Protein AF-A0A7S3WQY0-F1 (afdb_monomer)

InterPro domains:
  IPR001697 Pyruvate kinase [PR01050] (18-44)
  IPR001697 Pyruvate kinase [PR01050] (45-69)
  IPR001697 Pyruvate kinase [PR01050] (70-94)
  IPR001697 Pyruvate kinase [PR01050] (95-113)
  IPR001697 Pyruvate kinase [PR01050] (114-130)
  IPR001697 Pyruvate kinase [PTHR11817] (1-133)
  IPR015793 Pyruvate kinase, barrel [PF00224] (1-126)
  IPR015813 Pyruvate/Phosphoenolpyruvate kinase-like domain superfamily [SSF51621] (1-133)
  IPR018209 Pyruvate kinase, active site [PS00110] (16-28)
  IPR040442 Pyruvate kinase-like domain superfamily [G3DSA:3.20.20.60] (1-133)

Solvent-accessible surface area (backbone atoms only — not comparable to full-atom values): 7262 Å² total; per-residue (Å²): 109,65,67,61,53,53,59,72,39,34,86,88,35,66,84,63,77,48,63,46,72,41,36,42,67,66,46,62,76,45,35,70,63,50,57,69,71,33,61,21,40,28,44,32,48,63,56,23,39,74,64,44,62,63,92,47,45,68,56,52,47,49,54,51,33,47,52,28,55,76,68,73,30,55,31,31,47,30,51,78,40,48,57,62,13,29,81,31,86,60,64,53,74,67,31,53,50,49,49,35,48,44,50,72,58,54,41,74,36,79,42,77,53,58,24,60,76,75,25,81,27,30,70,49,46,56,54,50,51,69,68,54,105

Secondary structure (DSSP, 8-state):
-HHHHHHHHHHHHTTS--EEEE-SHHHHHTHHHHHHHSSEEEEEHHHHHHHS-HHHHHHHHHHHHHHHHHTT--EEEESSSSGGGGT-SS--HHHHHHHHHHHHTT-SEE--SHHHHT-S-HHHHHHHHHHH-

Foldseek 3Di:
DLVVVCVVCPPVNVVPFFEAEQQADVCLVCVVVVLVRGQAYELALVNNCVHDPNVCSVVSLLVSLVVCVVVVHAYEYDDPLQVCLLEDLDGDPVSLVVLLVSVVSPHPYYDDDSNQVRGPHNVSVVVSSVVSD

Sequence (133 aa):
DIDNIRDVLGPRGAHIKIIAKIENHEGLNNYDEILQAADGIMVARGDLGMEIPPEKVFIAQKWMIEKANIAAKPVVTATQMLESMIKAPRPTRAEASDVANAVIDGTDCVMLSGESANGDYPINAVTIMGKVC

pLDDT: mean 97.78, std 1.36, range [88.81, 98.88]

Structure (mmCIF, N/CA/C/O backbone):
data_AF-A0A7S3WQY0-F1
#
_entry.id   AF-A0A7S3WQY0-F1
#
loop_
_atom_site.group_PDB
_atom_site.id
_atom_site.type_symbol
_atom_site.label_atom_id
_atom_site.label_alt_id
_atom_site.label_comp_id
_atom_site.label_asym_id
_atom_site.label_entity_id
_atom_site.label_seq_id
_atom_site.pdbx_PDB_ins_code
_atom_site.Cartn_x
_atom_site.Cartn_y
_atom_site.Cartn_z
_atom_site.occupancy
_atom_site.B_iso_or_equiv
_atom_site.auth_seq_id
_atom_site.auth_comp_id
_atom_site.auth_asym_id
_atom_site.auth_atom_id
_atom_site.pdbx_PDB_model_num
ATOM 1 N N . ASP A 1 1 ? -16.814 7.431 8.206 1.00 95.75 1 ASP A N 1
ATOM 2 C CA . ASP A 1 1 ? -16.704 6.431 7.116 1.00 95.75 1 ASP A CA 1
ATOM 3 C C . ASP A 1 1 ? -16.582 4.996 7.592 1.00 95.75 1 ASP A C 1
ATOM 5 O O . ASP A 1 1 ? -17.411 4.180 7.208 1.00 95.75 1 ASP A O 1
ATOM 9 N N . ILE A 1 2 ? -15.602 4.673 8.438 1.00 97.56 2 ILE A N 1
ATOM 10 C CA . ILE A 1 2 ? -15.382 3.293 8.903 1.00 97.56 2 ILE A CA 1
ATOM 11 C C . ILE A 1 2 ? -16.608 2.711 9.616 1.00 97.56 2 ILE A C 1
ATOM 13 O O . ILE A 1 2 ? -17.004 1.590 9.302 1.00 97.56 2 ILE A O 1
ATOM 17 N N . ASP A 1 3 ? -17.244 3.474 10.509 1.00 97.12 3 ASP A N 1
ATOM 18 C CA . ASP A 1 3 ? -18.437 3.012 11.234 1.00 97.12 3 ASP A CA 1
ATOM 19 C C . ASP A 1 3 ? -19.597 2.702 10.282 1.00 97.12 3 ASP A C 1
ATOM 21 O O . ASP A 1 3 ? -20.208 1.641 10.373 1.00 97.12 3 ASP A O 1
ATOM 25 N N . ASN A 1 4 ? -19.813 3.548 9.268 1.00 98.00 4 ASN A N 1
ATOM 26 C CA . ASN A 1 4 ? -20.815 3.293 8.231 1.00 98.00 4 ASN A CA 1
ATOM 27 C C . ASN A 1 4 ? -20.526 1.983 7.479 1.00 98.00 4 ASN A C 1
ATOM 29 O O . ASN A 1 4 ? -21.442 1.206 7.215 1.00 98.00 4 ASN A O 1
ATOM 33 N N . ILE A 1 5 ? -19.259 1.705 7.141 1.00 98.12 5 ILE A N 1
ATOM 34 C CA . ILE A 1 5 ? -18.874 0.435 6.503 1.00 98.12 5 ILE A CA 1
ATOM 35 C C . ILE A 1 5 ? -19.137 -0.737 7.458 1.00 98.12 5 ILE A C 1
ATOM 37 O O . ILE A 1 5 ? -19.646 -1.774 7.029 1.00 98.12 5 ILE A O 1
ATOM 41 N N . ARG A 1 6 ? -18.833 -0.583 8.753 1.00 97.75 6 ARG A N 1
ATOM 42 C CA . ARG A 1 6 ? -19.090 -1.616 9.764 1.00 97.75 6 ARG A CA 1
ATOM 43 C C . ARG A 1 6 ? -20.579 -1.937 9.881 1.0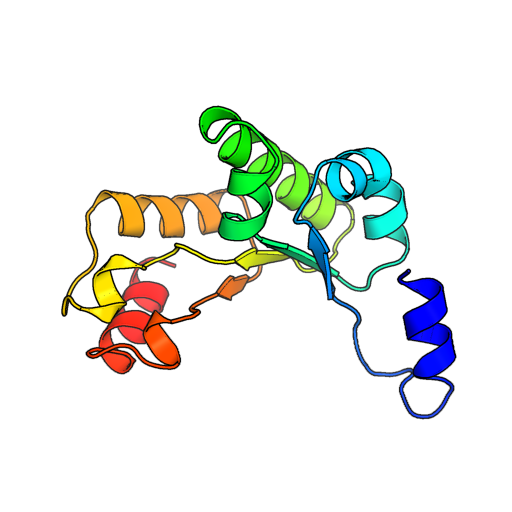0 97.75 6 ARG A C 1
ATOM 45 O O . ARG A 1 6 ? -20.937 -3.116 9.912 1.00 97.75 6 ARG A O 1
ATOM 52 N N . ASP A 1 7 ? -21.427 -0.917 9.873 1.00 97.94 7 ASP A N 1
ATOM 53 C CA . ASP A 1 7 ? -22.880 -1.066 9.923 1.00 97.94 7 ASP A CA 1
ATOM 54 C C . ASP A 1 7 ? -23.422 -1.770 8.674 1.00 97.94 7 ASP A C 1
ATOM 56 O O . ASP A 1 7 ? -24.234 -2.692 8.781 1.00 97.94 7 ASP A O 1
ATOM 60 N N . VAL A 1 8 ? -22.918 -1.407 7.488 1.00 98.25 8 VAL A N 1
ATOM 61 C CA . VAL A 1 8 ? -23.290 -2.048 6.214 1.00 98.25 8 VAL A CA 1
ATOM 62 C C . VAL A 1 8 ? -22.894 -3.528 6.184 1.00 98.25 8 VAL A C 1
ATOM 64 O O . VAL A 1 8 ? -23.661 -4.363 5.698 1.00 98.25 8 VAL A O 1
ATOM 67 N N . LEU A 1 9 ? -21.718 -3.879 6.716 1.00 98.19 9 LEU A N 1
ATOM 68 C CA . LEU A 1 9 ? -21.284 -5.274 6.845 1.00 98.19 9 LEU A CA 1
ATOM 69 C C . LEU A 1 9 ? -22.222 -6.076 7.763 1.00 98.19 9 LEU A C 1
ATOM 71 O O . LEU A 1 9 ? -22.512 -7.251 7.495 1.00 98.19 9 LEU A O 1
ATOM 75 N N . GLY A 1 10 ? -22.704 -5.438 8.832 1.00 97.62 10 GLY A N 1
ATOM 76 C CA . GLY A 1 10 ? -23.624 -6.017 9.802 1.00 97.62 10 GLY A CA 1
ATOM 77 C C . GLY A 1 10 ? -23.113 -7.327 10.426 1.00 97.62 10 GLY A C 1
ATOM 78 O O . GLY A 1 10 ? -21.933 -7.677 10.318 1.00 97.62 10 GLY A O 1
ATOM 79 N N . PRO A 1 11 ? -23.999 -8.125 11.051 1.00 97.69 11 PRO A N 1
ATOM 80 C CA . PRO A 1 11 ? -23.592 -9.357 11.733 1.00 97.69 11 PRO A CA 1
ATOM 81 C C . PRO A 1 11 ? -22.941 -10.393 10.807 1.00 97.69 11 PRO A C 1
ATOM 83 O O . PRO A 1 11 ? -22.045 -11.124 11.219 1.00 97.69 11 PRO A O 1
ATOM 86 N N . ARG A 1 12 ? -23.366 -10.452 9.537 1.00 97.56 12 ARG A N 1
ATOM 87 C CA . ARG A 1 12 ? -22.828 -11.411 8.559 1.00 97.56 12 ARG A CA 1
ATOM 88 C C . ARG A 1 12 ? -21.397 -11.072 8.145 1.00 97.56 12 ARG A C 1
ATOM 90 O O . ARG A 1 12 ? -20.614 -11.985 7.915 1.00 97.56 12 ARG A O 1
ATOM 97 N N . GLY A 1 13 ? -21.060 -9.786 8.066 1.00 97.88 13 GLY A N 1
ATOM 98 C CA . GLY A 1 13 ? -19.736 -9.297 7.687 1.00 97.88 13 GLY A CA 1
ATOM 99 C C . GLY A 1 13 ? -18.838 -8.928 8.868 1.00 97.88 13 GLY A C 1
ATOM 100 O O . GLY A 1 13 ? -17.756 -8.402 8.645 1.00 97.88 13 GLY A O 1
ATOM 101 N N . ALA A 1 14 ? -19.237 -9.205 10.115 1.00 96.25 14 ALA A N 1
ATOM 102 C CA . ALA A 1 14 ? -18.498 -8.786 11.313 1.00 96.25 14 ALA A CA 1
ATOM 103 C C . ALA A 1 14 ? -17.043 -9.299 11.373 1.00 96.25 14 ALA A C 1
ATOM 105 O O . ALA A 1 14 ? -16.194 -8.694 12.021 1.00 96.25 14 ALA A O 1
ATOM 106 N N . HIS A 1 15 ? -16.748 -10.404 10.687 1.00 97.75 15 HIS A N 1
ATOM 107 C CA . HIS A 1 15 ? -15.409 -10.986 10.596 1.00 97.75 15 HIS A CA 1
ATOM 108 C C . HIS A 1 15 ? -14.520 -10.319 9.530 1.00 97.75 15 HIS A C 1
ATOM 110 O O . HIS A 1 15 ? -13.305 -10.518 9.546 1.00 97.75 15 HIS A O 1
ATOM 116 N N . ILE A 1 16 ? -15.102 -9.545 8.608 1.00 98.50 16 ILE A N 1
ATOM 117 C CA . ILE A 1 16 ? -14.376 -8.847 7.545 1.00 98.50 16 ILE A CA 1
ATOM 118 C C . ILE A 1 16 ? -13.625 -7.663 8.155 1.00 98.50 16 ILE A C 1
ATOM 120 O O . ILE A 1 16 ? -14.185 -6.861 8.910 1.00 98.50 16 ILE A O 1
ATOM 124 N N . LYS A 1 17 ? -12.339 -7.567 7.822 1.00 98.44 17 LYS A N 1
ATOM 125 C CA . LYS A 1 17 ? -11.450 -6.506 8.290 1.00 98.44 17 LYS A CA 1
ATOM 126 C C . LYS A 1 17 ? -11.553 -5.281 7.391 1.00 98.44 17 LYS A C 1
ATOM 128 O O . LYS A 1 17 ? -11.586 -5.416 6.171 1.00 98.44 17 LYS A O 1
ATOM 133 N N . ILE A 1 18 ? -11.614 -4.100 7.999 1.00 98.62 18 ILE A N 1
ATOM 134 C CA . ILE A 1 18 ? -11.662 -2.817 7.293 1.00 98.62 18 ILE A CA 1
ATOM 135 C C . ILE A 1 18 ? -10.270 -2.190 7.343 1.00 98.62 18 ILE A C 1
ATOM 137 O O . ILE A 1 18 ? -9.801 -1.806 8.414 1.00 98.62 18 ILE A O 1
ATOM 141 N N . ILE A 1 19 ? -9.630 -2.075 6.181 1.00 98.62 19 ILE A N 1
ATOM 142 C CA . ILE A 1 19 ? -8.348 -1.385 6.019 1.00 98.62 19 ILE A CA 1
ATOM 143 C C . ILE A 1 19 ? -8.628 0.015 5.481 1.00 98.62 19 ILE A C 1
ATOM 145 O O . ILE A 1 19 ? -9.157 0.155 4.378 1.00 98.62 19 ILE A O 1
ATOM 149 N N . ALA A 1 20 ? -8.308 1.048 6.259 1.00 98.56 20 ALA A N 1
ATOM 150 C CA . ALA A 1 20 ? -8.534 2.425 5.839 1.00 98.56 20 ALA A CA 1
ATOM 151 C C . ALA A 1 20 ? -7.412 2.883 4.903 1.00 98.56 20 ALA A C 1
ATOM 153 O O . ALA A 1 20 ? -6.235 2.845 5.266 1.00 98.56 20 ALA A O 1
ATOM 154 N N . LYS A 1 21 ? -7.780 3.315 3.696 1.00 98.44 21 LYS A N 1
ATOM 155 C CA . LYS A 1 21 ? -6.841 3.871 2.724 1.00 98.44 21 LYS A CA 1
ATOM 156 C C . LYS A 1 21 ? -6.655 5.360 3.003 1.00 98.44 21 LYS A C 1
ATOM 158 O O . LYS A 1 21 ? -7.610 6.122 2.903 1.00 98.44 21 LYS A O 1
ATOM 163 N N . ILE A 1 22 ? -5.440 5.763 3.368 1.00 98.50 22 ILE A N 1
ATOM 164 C CA . ILE A 1 22 ? -5.108 7.168 3.620 1.00 98.50 22 ILE A CA 1
ATOM 165 C C . ILE A 1 22 ? -4.496 7.751 2.355 1.00 98.50 22 ILE A C 1
ATOM 167 O O . ILE A 1 22 ? -3.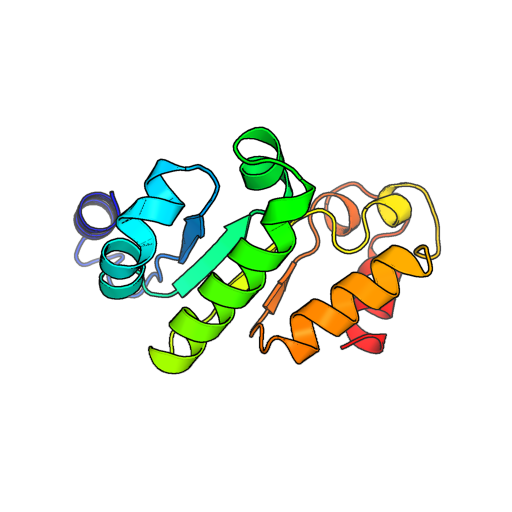393 7.374 1.957 1.00 98.50 22 ILE A O 1
ATOM 171 N N . GLU A 1 23 ? -5.245 8.647 1.723 1.00 97.44 23 GLU A N 1
ATOM 172 C CA . GLU A 1 23 ? -4.953 9.130 0.372 1.00 97.44 23 GLU A CA 1
ATOM 173 C C . GLU A 1 23 ? -5.092 10.645 0.194 1.00 97.44 23 GLU A C 1
ATOM 175 O O . GLU A 1 23 ? -4.824 11.151 -0.886 1.00 97.44 23 GLU A O 1
ATOM 180 N N . ASN A 1 24 ? -5.501 11.384 1.228 1.00 96.94 24 ASN A N 1
ATOM 181 C CA . ASN A 1 24 ? -5.695 12.829 1.139 1.00 96.94 24 ASN A CA 1
ATOM 182 C C . ASN A 1 24 ? -5.375 13.553 2.458 1.00 96.94 24 ASN A C 1
ATOM 184 O O . ASN A 1 24 ? -5.084 12.939 3.489 1.00 96.94 24 ASN A O 1
ATOM 188 N N . HIS A 1 25 ? -5.440 14.886 2.417 1.00 96.06 25 HIS A N 1
ATOM 189 C CA . HIS A 1 25 ? -5.181 15.749 3.569 1.00 96.06 25 HIS A CA 1
ATOM 190 C C . HIS A 1 25 ? -6.120 15.497 4.757 1.00 96.06 25 HIS A C 1
ATOM 192 O O . HIS A 1 25 ? -5.673 15.519 5.902 1.00 96.06 25 HIS A O 1
ATOM 198 N N . GLU A 1 26 ? -7.407 15.260 4.506 1.00 97.69 26 GLU A N 1
ATOM 199 C CA . GLU A 1 26 ? -8.390 15.020 5.568 1.00 97.69 26 GLU A CA 1
ATOM 200 C C . GLU A 1 26 ? -8.099 13.711 6.312 1.00 97.69 26 GLU A C 1
ATOM 202 O O . GLU A 1 26 ? -8.082 13.689 7.542 1.00 97.69 26 GLU A O 1
ATOM 207 N N . GLY A 1 27 ? -7.764 12.649 5.576 1.00 98.12 27 GLY A N 1
ATOM 208 C CA . GLY A 1 27 ? -7.352 11.368 6.140 1.00 98.12 27 GLY A CA 1
ATOM 209 C C . GLY A 1 27 ? -6.078 11.469 6.980 1.00 98.12 27 GLY A C 1
ATOM 210 O O . GLY A 1 27 ? -5.978 10.811 8.011 1.00 98.12 27 GLY A O 1
ATOM 211 N N . LEU A 1 28 ? -5.123 12.322 6.590 1.00 97.44 28 LEU A N 1
ATOM 212 C CA . LEU A 1 28 ? -3.938 12.597 7.410 1.00 97.44 28 LEU A CA 1
ATOM 213 C C . LEU A 1 28 ? -4.275 13.374 8.686 1.00 97.44 28 LEU A C 1
ATOM 215 O O . LEU A 1 28 ? -3.772 13.038 9.757 1.00 97.44 28 LEU A O 1
ATOM 219 N N . ASN A 1 29 ? -5.123 14.399 8.589 1.00 97.69 29 ASN A N 1
ATOM 220 C CA . ASN A 1 29 ? -5.497 15.225 9.738 1.00 97.69 29 ASN A CA 1
ATOM 221 C C . ASN A 1 29 ? -6.292 14.428 10.783 1.00 97.69 29 ASN A C 1
ATOM 223 O O . ASN A 1 29 ? -6.078 14.607 11.978 1.00 97.69 29 ASN A O 1
ATOM 227 N N . ASN A 1 30 ? -7.155 13.517 10.329 1.00 98.38 30 ASN A N 1
ATOM 228 C CA . ASN A 1 30 ? -8.010 12.688 11.181 1.00 98.38 30 ASN A CA 1
ATOM 229 C C . ASN A 1 30 ? -7.425 11.288 11.432 1.00 98.38 30 ASN A C 1
ATOM 231 O O . ASN A 1 30 ? -8.130 10.386 11.888 1.00 98.38 30 ASN A O 1
ATOM 235 N N . TYR A 1 31 ? -6.143 11.079 11.120 1.00 98.62 31 TYR A N 1
ATOM 236 C CA . TYR A 1 31 ? -5.533 9.751 11.102 1.00 98.62 31 TYR A CA 1
ATOM 237 C C . TYR A 1 31 ? -5.674 8.997 12.424 1.00 98.62 31 TYR A C 1
ATOM 239 O O . TYR A 1 31 ? -5.908 7.798 12.399 1.00 98.62 31 TYR A O 1
ATOM 247 N N . ASP A 1 32 ? -5.556 9.667 13.572 1.00 98.50 32 ASP A N 1
ATOM 248 C CA . ASP A 1 32 ? -5.640 8.999 14.878 1.00 98.50 32 ASP A CA 1
ATOM 249 C C . ASP A 1 32 ? -7.033 8.410 15.144 1.00 98.50 32 ASP A C 1
ATOM 251 O O . ASP A 1 32 ? -7.153 7.279 15.616 1.00 98.50 32 ASP A O 1
ATOM 255 N N . GLU A 1 33 ? -8.088 9.138 14.777 1.00 98.50 33 GLU A N 1
ATOM 256 C CA . GLU A 1 33 ? -9.475 8.678 14.902 1.00 98.50 33 GLU A CA 1
ATOM 257 C C . GLU A 1 33 ? -9.758 7.530 13.923 1.00 98.50 33 GLU A C 1
ATOM 259 O O . GLU A 1 33 ? -10.340 6.504 14.289 1.00 98.50 33 GLU A O 1
ATOM 264 N N . ILE A 1 34 ? -9.272 7.664 12.685 1.00 98.75 34 ILE A N 1
ATOM 265 C CA . ILE A 1 34 ? -9.372 6.631 11.647 1.00 98.75 34 ILE A CA 1
ATOM 266 C C . ILE A 1 34 ? -8.632 5.367 12.085 1.00 98.75 34 ILE A C 1
ATOM 268 O O . ILE A 1 34 ? -9.185 4.268 12.016 1.00 98.75 34 ILE A O 1
ATOM 272 N N . LEU A 1 35 ? -7.400 5.516 12.575 1.00 98.62 35 LEU A N 1
ATOM 273 C CA . LEU A 1 35 ? -6.581 4.430 13.084 1.00 98.62 35 LEU A CA 1
ATOM 274 C C . LEU A 1 35 ? -7.292 3.742 14.234 1.00 98.62 35 LEU A C 1
ATOM 276 O O . LEU A 1 35 ? -7.301 2.521 14.249 1.00 98.62 35 LEU A O 1
ATOM 280 N N . GLN A 1 36 ? -7.922 4.466 15.161 1.00 98.31 36 GLN A N 1
ATOM 281 C CA . GLN A 1 36 ? -8.667 3.864 16.266 1.00 98.31 36 GLN A CA 1
ATOM 282 C C . GLN A 1 36 ? -9.852 3.013 15.781 1.00 98.31 36 GLN A C 1
ATOM 284 O O . GLN A 1 36 ? -10.040 1.906 16.296 1.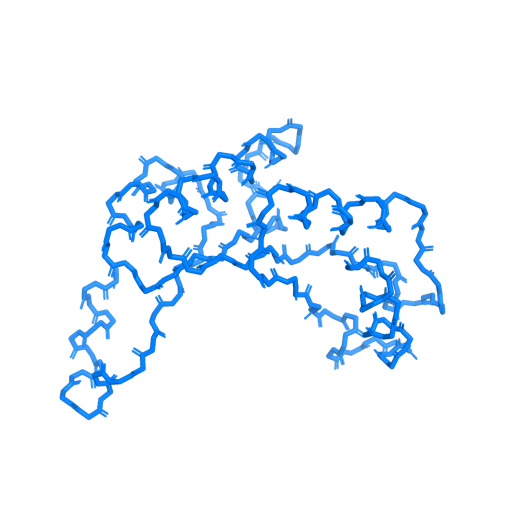00 98.31 36 GLN A O 1
ATOM 289 N N . ALA A 1 37 ? -10.598 3.475 14.777 1.00 98.19 37 ALA A N 1
ATOM 290 C CA . ALA A 1 37 ? -11.784 2.787 14.262 1.00 98.19 37 ALA A CA 1
ATOM 291 C C . ALA A 1 37 ? -11.475 1.630 13.284 1.00 98.19 37 ALA A C 1
ATOM 293 O O . ALA A 1 37 ? -12.207 0.639 13.250 1.00 98.19 37 ALA A O 1
ATOM 294 N N . ALA A 1 38 ? -10.408 1.728 12.483 1.00 98.44 38 ALA A N 1
ATOM 295 C CA . ALA A 1 38 ? -10.071 0.745 11.446 1.00 98.44 38 ALA A CA 1
ATOM 296 C C . ALA A 1 38 ? -9.477 -0.553 12.021 1.00 98.44 38 ALA A C 1
ATOM 298 O O . ALA A 1 38 ? -8.938 -0.568 13.124 1.00 98.44 38 ALA A O 1
ATOM 299 N N . ASP A 1 39 ? -9.495 -1.650 11.261 1.00 98.62 39 ASP A N 1
ATOM 300 C CA . ASP A 1 39 ? -8.726 -2.856 11.611 1.00 98.62 39 ASP A CA 1
ATOM 301 C C . ASP A 1 39 ? -7.264 -2.779 11.142 1.00 98.62 39 ASP A C 1
ATOM 303 O O . ASP A 1 39 ? -6.454 -3.600 11.557 1.00 98.62 39 ASP A O 1
ATOM 307 N N . GLY A 1 40 ? -6.930 -1.825 10.274 1.00 98.69 40 GLY A N 1
ATOM 308 C CA . GLY A 1 40 ? -5.596 -1.622 9.718 1.00 98.69 40 GLY A CA 1
ATOM 309 C C . GLY A 1 40 ? -5.561 -0.430 8.769 1.00 98.69 40 GLY A C 1
ATOM 310 O O . GLY A 1 40 ? -6.596 0.180 8.484 1.00 98.69 40 GLY A O 1
ATOM 311 N N . ILE A 1 41 ? -4.373 -0.106 8.272 1.00 98.75 41 ILE A N 1
ATOM 312 C CA . ILE A 1 41 ? -4.116 1.081 7.453 1.00 98.75 41 ILE A CA 1
ATOM 313 C C . ILE A 1 41 ? -3.472 0.690 6.126 1.00 98.75 41 ILE A C 1
ATOM 315 O O . ILE A 1 41 ? -2.652 -0.219 6.055 1.00 98.75 41 ILE A O 1
ATOM 319 N N . MET A 1 42 ? -3.807 1.416 5.066 1.00 98.75 42 MET A N 1
ATOM 320 C CA . MET A 1 42 ? -3.073 1.400 3.809 1.00 98.75 42 MET A CA 1
ATOM 321 C C . MET A 1 42 ? -2.550 2.803 3.505 1.00 98.75 42 MET A C 1
ATOM 323 O O . MET A 1 42 ? -3.323 3.753 3.387 1.00 98.75 42 MET A O 1
ATOM 327 N N . VAL A 1 43 ? -1.234 2.919 3.342 1.00 98.50 43 VAL A N 1
ATOM 328 C CA . VAL A 1 43 ? -0.553 4.148 2.926 1.00 98.50 43 VAL A CA 1
ATOM 329 C C . VAL A 1 43 ? -0.565 4.211 1.397 1.00 98.50 43 VAL A C 1
ATOM 331 O O . VAL A 1 43 ? 0.261 3.570 0.743 1.00 98.50 43 VAL A O 1
ATOM 334 N N . ALA A 1 44 ? -1.510 4.952 0.812 1.00 97.12 44 ALA A N 1
ATOM 335 C CA . ALA A 1 44 ? -1.693 5.038 -0.639 1.00 97.12 44 ALA A CA 1
ATOM 336 C C . ALA A 1 44 ? -0.883 6.195 -1.234 1.00 97.12 44 ALA A C 1
ATOM 338 O O . ALA A 1 44 ? -1.385 7.296 -1.436 1.00 97.12 44 ALA A O 1
ATOM 339 N N . ARG A 1 45 ? 0.403 5.948 -1.491 1.00 96.88 45 ARG A N 1
ATOM 340 C CA . ARG A 1 45 ? 1.395 6.989 -1.824 1.00 96.88 45 ARG A CA 1
ATOM 341 C C . ARG A 1 45 ? 1.125 7.702 -3.146 1.00 96.88 45 ARG A C 1
ATOM 343 O O . ARG A 1 45 ? 1.381 8.895 -3.235 1.00 96.88 45 ARG A O 1
ATOM 350 N N . GLY A 1 46 ? 0.612 6.987 -4.145 1.00 94.50 46 GLY A N 1
ATOM 351 C CA . GLY A 1 46 ? 0.260 7.539 -5.450 1.00 94.50 46 GLY A CA 1
ATOM 352 C C . GLY A 1 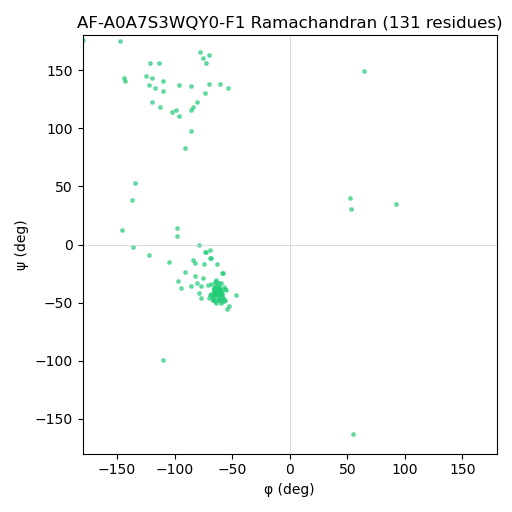46 ? -0.869 8.557 -5.341 1.00 94.50 46 GLY A C 1
ATOM 353 O O . GLY A 1 46 ? -0.706 9.680 -5.800 1.00 94.50 46 GLY A O 1
ATOM 354 N N . ASP A 1 47 ? -1.961 8.186 -4.669 1.00 96.62 47 ASP A N 1
ATOM 355 C CA . ASP A 1 47 ? -3.102 9.077 -4.436 1.00 96.62 47 ASP A CA 1
ATOM 356 C C . ASP A 1 47 ? -2.701 10.232 -3.498 1.00 96.62 47 ASP A C 1
ATOM 358 O O . ASP A 1 47 ? -2.880 11.403 -3.823 1.00 96.62 47 ASP A O 1
ATOM 362 N N . LEU A 1 48 ? -2.029 9.919 -2.384 1.00 96.44 48 LEU A N 1
ATOM 363 C CA . LEU A 1 48 ? -1.581 10.919 -1.416 1.00 96.44 48 LEU A CA 1
ATOM 364 C C . LEU A 1 48 ? -0.600 11.930 -2.022 1.00 96.44 48 LEU A C 1
ATOM 366 O O . LEU A 1 48 ? -0.667 13.113 -1.702 1.00 96.44 48 LEU A O 1
ATOM 370 N N . GLY A 1 49 ? 0.291 11.490 -2.912 1.00 95.31 49 GLY A N 1
ATOM 371 C CA . GLY A 1 49 ? 1.245 12.351 -3.611 1.00 95.31 49 GLY A CA 1
ATOM 372 C C . GLY A 1 49 ? 0.616 13.305 -4.629 1.00 95.31 49 GLY A C 1
ATOM 373 O O . GLY A 1 49 ? 1.301 14.214 -5.092 1.00 95.31 49 GLY A O 1
ATOM 374 N N . MET A 1 50 ? -0.666 13.123 -4.969 1.00 95.38 50 MET A N 1
ATOM 375 C CA . MET A 1 50 ? -1.441 14.105 -5.735 1.00 95.38 50 MET A CA 1
ATOM 376 C C . MET A 1 50 ? -2.003 15.216 -4.839 1.00 95.38 50 MET A C 1
ATOM 378 O O . MET A 1 50 ? -2.215 16.331 -5.310 1.00 95.38 50 MET A O 1
ATOM 382 N N . GLU A 1 51 ? -2.229 14.915 -3.559 1.00 95.81 51 GLU A N 1
ATOM 383 C CA . GLU A 1 51 ? -2.872 15.808 -2.591 1.00 95.81 51 GLU A CA 1
ATOM 384 C C . GLU A 1 51 ? -1.858 16.620 -1.778 1.00 95.81 51 GLU A C 1
ATOM 386 O O . GLU A 1 51 ? -2.086 17.796 -1.504 1.00 95.81 51 GLU A O 1
ATOM 391 N N . ILE A 1 52 ? -0.722 16.018 -1.410 1.00 95.69 52 ILE A N 1
ATOM 392 C CA . ILE A 1 52 ? 0.342 16.677 -0.640 1.00 95.69 52 ILE A CA 1
ATOM 393 C C . ILE A 1 52 ? 1.614 16.833 -1.480 1.00 95.69 52 ILE A C 1
ATOM 395 O O . ILE A 1 52 ? 1.841 16.044 -2.398 1.00 95.69 52 ILE A O 1
ATOM 399 N N . PRO A 1 53 ? 2.504 17.794 -1.155 1.00 96.88 53 PRO A N 1
ATOM 400 C CA . PRO A 1 53 ? 3.775 17.918 -1.858 1.00 96.88 53 PRO A CA 1
ATOM 401 C C . PRO A 1 53 ? 4.557 16.591 -1.846 1.00 96.88 53 PRO A C 1
ATOM 403 O O . PRO A 1 53 ? 4.664 15.962 -0.785 1.00 96.88 53 PRO A O 1
ATOM 406 N N . PRO A 1 54 ? 5.126 16.147 -2.980 1.00 92.94 54 PRO A N 1
ATOM 407 C CA . PRO A 1 54 ? 5.763 14.833 -3.096 1.00 92.94 54 PRO A CA 1
ATOM 408 C C . PRO A 1 54 ? 6.927 14.653 -2.111 1.00 92.94 54 PRO A C 1
ATOM 410 O O . PRO A 1 54 ? 7.122 13.573 -1.554 1.00 92.94 54 PRO A O 1
ATOM 413 N N . GLU A 1 55 ? 7.655 15.726 -1.795 1.00 95.75 55 GLU A N 1
ATOM 414 C CA . GLU A 1 55 ? 8.715 15.735 -0.787 1.00 95.75 55 GLU A CA 1
ATOM 415 C C . GLU A 1 55 ? 8.208 15.584 0.659 1.00 95.75 55 GLU A C 1
ATOM 417 O O . GLU A 1 55 ? 9.009 15.502 1.586 1.00 95.75 55 GLU A O 1
ATOM 422 N N . LYS A 1 56 ? 6.892 15.559 0.892 1.00 97.19 56 LYS A N 1
ATOM 423 C CA . LYS A 1 56 ? 6.275 15.316 2.205 1.00 97.19 56 LYS A CA 1
ATOM 424 C C . LYS A 1 56 ? 5.683 13.915 2.343 1.00 97.19 56 LYS A C 1
ATOM 426 O O . LYS A 1 56 ? 5.467 13.478 3.473 1.00 97.19 56 LYS A O 1
ATOM 431 N N . VAL A 1 57 ? 5.490 13.185 1.243 1.00 97.50 57 VAL A N 1
ATOM 432 C CA . VAL A 1 57 ? 4.883 11.841 1.249 1.00 97.50 57 VAL A CA 1
ATOM 433 C C . VAL A 1 57 ? 5.678 10.865 2.109 1.00 97.50 57 VAL A C 1
ATOM 435 O O . VAL A 1 57 ? 5.096 10.141 2.913 1.00 97.50 57 VAL A O 1
ATOM 438 N N . PHE A 1 58 ? 7.011 10.893 2.029 1.00 96.75 58 PHE A N 1
ATOM 439 C CA . PHE A 1 58 ? 7.848 9.993 2.829 1.00 96.75 58 PHE A CA 1
ATOM 440 C C . PHE A 1 58 ? 7.739 10.264 4.341 1.00 96.75 58 PHE A C 1
ATOM 442 O O . PHE A 1 58 ? 7.842 9.336 5.141 1.00 96.75 58 PHE A O 1
ATOM 449 N N . ILE A 1 59 ? 7.517 11.523 4.742 1.00 97.94 59 ILE A N 1
ATOM 450 C CA . ILE A 1 59 ? 7.326 11.900 6.151 1.00 97.94 59 ILE A CA 1
ATOM 451 C C . ILE A 1 59 ? 5.980 11.360 6.634 1.00 97.94 59 ILE A C 1
ATOM 453 O O . ILE A 1 59 ? 5.912 10.739 7.692 1.00 97.94 59 ILE A O 1
ATOM 457 N N . ALA A 1 60 ? 4.926 11.550 5.834 1.00 98.25 60 ALA A N 1
ATOM 458 C CA . ALA A 1 60 ? 3.595 11.040 6.136 1.00 98.25 60 ALA A CA 1
ATOM 459 C C . ALA A 1 60 ? 3.582 9.505 6.234 1.00 98.25 60 ALA A C 1
ATOM 461 O O . ALA A 1 60 ? 3.025 8.966 7.184 1.00 98.25 60 ALA A O 1
ATOM 462 N N . GLN A 1 61 ? 4.253 8.803 5.311 1.00 98.62 61 GLN A N 1
ATOM 463 C CA . GLN A 1 61 ? 4.414 7.345 5.353 1.00 98.62 61 GLN A CA 1
ATOM 464 C C . GLN A 1 61 ? 5.020 6.884 6.681 1.00 98.62 61 GLN A C 1
ATOM 466 O O . GLN A 1 61 ? 4.419 6.059 7.365 1.00 98.62 61 GLN A O 1
ATOM 471 N N . LYS A 1 62 ? 6.189 7.423 7.052 1.00 98.69 62 LYS A N 1
ATOM 472 C CA . LYS A 1 62 ? 6.892 7.032 8.284 1.00 98.69 62 LYS A CA 1
ATOM 473 C C . LYS A 1 62 ? 6.024 7.252 9.518 1.00 98.69 62 LYS A C 1
ATOM 475 O O . LYS A 1 62 ? 5.896 6.357 10.344 1.00 98.69 62 LYS A O 1
ATOM 480 N N . TRP A 1 63 ? 5.377 8.412 9.593 1.00 98.62 63 TRP A N 1
ATOM 481 C CA . TRP A 1 63 ? 4.490 8.762 10.697 1.00 98.62 63 TRP A CA 1
ATOM 482 C C . TRP A 1 63 ? 3.268 7.837 10.800 1.00 98.62 63 TRP A C 1
ATOM 484 O O . TRP A 1 63 ? 2.914 7.409 11.898 1.00 98.62 63 TRP A O 1
ATOM 494 N N . MET A 1 64 ? 2.640 7.489 9.671 1.00 98.75 64 MET A N 1
ATOM 495 C CA . MET A 1 64 ? 1.504 6.562 9.656 1.00 98.75 64 MET A CA 1
ATOM 496 C C . MET A 1 64 ? 1.921 5.157 10.100 1.00 98.75 64 MET A C 1
ATOM 498 O O . MET A 1 64 ? 1.271 4.583 10.975 1.00 98.75 64 MET A O 1
ATOM 502 N N . ILE A 1 65 ? 3.014 4.628 9.539 1.00 98.81 65 ILE A N 1
ATOM 503 C CA . ILE A 1 65 ? 3.539 3.298 9.878 1.00 98.81 65 ILE A CA 1
ATOM 504 C C . ILE A 1 65 ? 3.899 3.229 11.366 1.00 98.81 65 ILE A C 1
ATOM 506 O O . ILE A 1 65 ? 3.441 2.328 12.060 1.00 98.81 65 ILE A O 1
ATOM 510 N N . GLU A 1 66 ? 4.637 4.212 11.890 1.00 98.75 66 GLU A N 1
ATOM 511 C CA . GLU A 1 66 ? 5.018 4.258 13.306 1.00 98.75 66 GLU A CA 1
ATOM 512 C C . GLU A 1 66 ? 3.791 4.215 14.227 1.00 98.75 66 GLU A C 1
ATOM 514 O O . GLU A 1 66 ? 3.729 3.413 15.161 1.00 98.75 66 GLU A O 1
ATOM 519 N N . LYS A 1 67 ? 2.777 5.037 13.945 1.00 98.75 67 LYS A N 1
ATOM 520 C CA . LYS A 1 67 ? 1.545 5.063 14.738 1.00 98.75 67 LYS A CA 1
ATOM 521 C C . LYS A 1 67 ? 0.746 3.765 14.641 1.00 98.75 67 LYS A C 1
ATOM 523 O O . LYS A 1 67 ? 0.223 3.307 15.656 1.00 98.75 67 LYS A O 1
ATOM 528 N N . ALA A 1 68 ? 0.662 3.165 13.453 1.00 98.75 68 ALA A N 1
ATOM 529 C CA . ALA A 1 68 ? -0.003 1.879 13.263 1.00 98.75 68 ALA A CA 1
ATOM 530 C C . ALA A 1 68 ? 0.700 0.771 14.063 1.00 98.75 68 ALA A C 1
ATOM 532 O O . ALA A 1 68 ? 0.038 0.027 14.790 1.00 98.75 68 ALA A O 1
ATOM 533 N N . ASN A 1 69 ? 2.035 0.758 14.041 1.00 98.75 69 ASN A N 1
ATOM 534 C CA . ASN A 1 69 ? 2.861 -0.167 14.813 1.00 98.75 69 ASN A CA 1
ATOM 535 C C . ASN A 1 69 ? 2.644 -0.006 16.322 1.00 98.75 69 ASN A C 1
ATOM 537 O O . ASN A 1 69 ? 2.416 -0.994 17.019 1.00 98.75 69 ASN A O 1
ATOM 541 N N . ILE A 1 70 ? 2.639 1.232 16.833 1.00 98.69 70 ILE A N 1
ATOM 542 C CA . ILE A 1 70 ? 2.353 1.521 18.251 1.00 98.69 70 ILE A CA 1
ATOM 543 C C . ILE A 1 70 ? 0.947 1.046 18.643 1.00 98.69 70 ILE A C 1
ATOM 545 O O . ILE A 1 70 ? 0.756 0.506 19.733 1.00 98.69 70 ILE A O 1
ATOM 549 N N . ALA A 1 71 ? -0.037 1.216 17.759 1.00 98.44 71 ALA A N 1
ATOM 550 C CA . ALA A 1 71 ? -1.408 0.759 17.972 1.00 98.44 71 ALA A CA 1
ATOM 551 C C . ALA A 1 71 ? -1.609 -0.749 17.719 1.00 98.44 71 ALA A C 1
ATOM 553 O O . ALA A 1 71 ? -2.731 -1.237 17.877 1.00 98.44 71 ALA A O 1
ATOM 554 N N . ALA A 1 72 ? -0.556 -1.477 17.327 1.00 98.38 72 ALA A N 1
ATOM 555 C CA . ALA A 1 72 ? -0.596 -2.879 16.915 1.00 98.38 72 ALA A CA 1
ATOM 556 C C . ALA A 1 72 ? -1.642 -3.161 15.817 1.00 98.38 72 ALA A C 1
ATOM 558 O O . ALA A 1 72 ? -2.349 -4.172 15.858 1.00 98.38 72 ALA A O 1
ATOM 559 N N . LYS A 1 73 ? -1.760 -2.249 14.844 1.00 98.62 73 LYS A N 1
ATOM 560 C CA . LYS A 1 73 ? -2.647 -2.397 13.686 1.00 98.62 73 LYS A CA 1
ATOM 561 C C . LYS A 1 73 ? -1.827 -2.620 12.418 1.00 98.62 73 LYS A C 1
ATOM 563 O O . LYS A 1 73 ? -0.907 -1.844 12.180 1.00 98.62 73 LYS A O 1
ATOM 568 N N . PRO A 1 74 ? -2.179 -3.624 11.595 1.00 98.69 74 PRO A N 1
ATOM 569 C CA . PRO A 1 74 ? -1.443 -3.930 10.382 1.00 98.69 74 PRO A CA 1
ATOM 570 C C . PRO A 1 74 ? -1.447 -2.744 9.419 1.00 98.69 74 PRO A C 1
ATOM 572 O O . PRO A 1 74 ? -2.491 -2.115 9.201 1.00 98.69 74 PRO A O 1
ATOM 575 N N . VAL A 1 75 ? -0.297 -2.479 8.808 1.00 98.81 75 VAL A N 1
ATOM 576 C CA . VAL A 1 75 ? -0.122 -1.424 7.811 1.00 98.81 75 VAL A CA 1
ATOM 577 C C . VAL A 1 75 ? 0.385 -1.976 6.478 1.00 98.81 75 VAL A C 1
ATOM 579 O O . VAL A 1 75 ? 1.259 -2.839 6.415 1.00 98.81 75 VAL A O 1
ATOM 582 N N . VAL A 1 76 ? -0.192 -1.474 5.386 1.00 98.88 76 VAL A N 1
ATOM 583 C CA . VAL A 1 76 ? 0.182 -1.812 4.010 1.00 98.88 76 VAL A CA 1
ATOM 584 C C . VAL A 1 76 ? 0.790 -0.587 3.335 1.00 98.88 76 VAL A C 1
ATOM 586 O O . VAL A 1 76 ? 0.102 0.417 3.140 1.00 98.88 76 VAL A O 1
ATOM 589 N N . THR A 1 77 ? 2.050 -0.667 2.913 1.00 98.69 77 THR A N 1
ATOM 590 C CA . THR A 1 77 ? 2.651 0.354 2.042 1.00 98.69 77 THR A CA 1
ATOM 591 C C . THR A 1 77 ? 2.296 0.050 0.590 1.00 98.69 77 THR A C 1
ATOM 593 O O . THR A 1 77 ? 2.645 -1.008 0.058 1.00 98.69 77 THR A O 1
ATOM 596 N N . ALA A 1 78 ? 1.575 0.972 -0.051 1.00 96.44 78 ALA A N 1
ATOM 597 C CA . ALA A 1 78 ? 0.947 0.747 -1.345 1.00 96.44 78 ALA A CA 1
ATOM 598 C C . ALA A 1 78 ? 1.408 1.727 -2.429 1.00 96.44 78 ALA A C 1
ATOM 600 O O . ALA A 1 78 ? 1.787 2.866 -2.143 1.00 96.44 78 ALA A O 1
ATOM 601 N N . THR A 1 79 ? 1.262 1.276 -3.685 1.00 92.25 79 THR A N 1
ATOM 602 C CA . THR A 1 79 ? 1.515 1.987 -4.959 1.00 92.25 79 THR A CA 1
ATOM 603 C C . THR A 1 79 ? 2.973 2.380 -5.199 1.00 92.25 79 THR A C 1
ATOM 605 O O . THR A 1 79 ? 3.706 2.629 -4.250 1.00 92.25 79 THR A O 1
ATOM 608 N N . GLN A 1 80 ? 3.399 2.433 -6.467 1.00 88.81 80 GLN A N 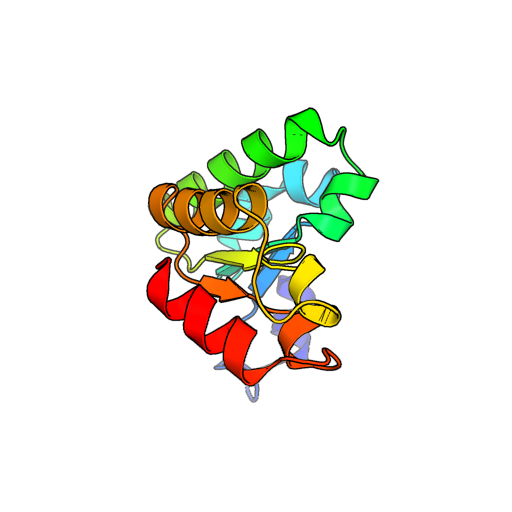1
ATOM 609 C CA . GLN A 1 80 ? 4.740 2.868 -6.894 1.00 88.81 80 GLN A CA 1
ATOM 610 C C . GLN A 1 80 ? 5.914 2.139 -6.211 1.00 88.81 80 GLN A C 1
ATOM 612 O O . GLN A 1 80 ? 6.975 2.722 -6.012 1.00 88.81 80 GLN A O 1
ATOM 617 N N . MET A 1 81 ? 5.737 0.873 -5.820 1.00 96.31 81 MET A N 1
ATOM 618 C CA . MET A 1 81 ? 6.812 0.108 -5.176 1.00 96.31 81 MET A CA 1
ATOM 619 C C . MET A 1 81 ? 7.833 -0.376 -6.213 1.00 96.31 81 MET A C 1
ATOM 621 O O . MET A 1 81 ? 9.034 -0.242 -5.999 1.00 96.31 81 MET A O 1
ATOM 625 N N . LEU A 1 82 ? 7.368 -0.924 -7.344 1.00 98.00 82 LEU A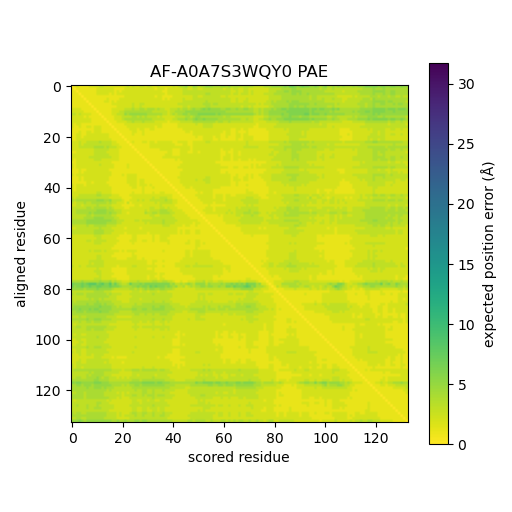 N 1
ATOM 626 C CA . LEU A 1 82 ? 8.208 -1.418 -8.442 1.00 98.00 82 LEU A CA 1
ATOM 627 C C . LEU A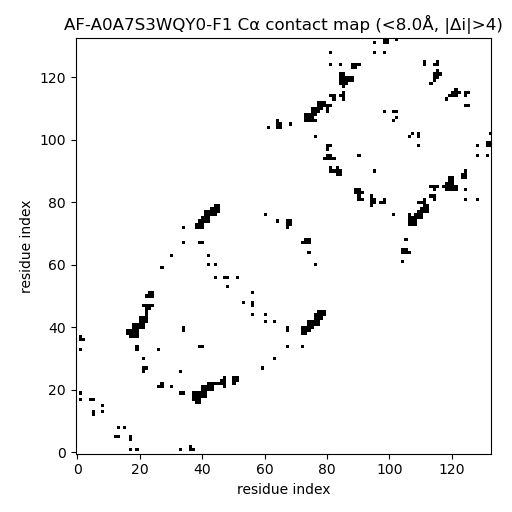 1 82 ? 7.632 -0.996 -9.810 1.00 98.00 82 LEU A C 1
ATOM 629 O O . LEU A 1 82 ? 7.660 -1.777 -10.758 1.00 98.00 82 LEU A O 1
ATOM 633 N N . GLU A 1 83 ? 7.099 0.224 -9.917 1.00 97.38 83 GLU A N 1
ATOM 634 C CA . GLU A 1 83 ? 6.325 0.736 -11.066 1.00 97.38 83 GLU A CA 1
ATOM 635 C C . GLU A 1 83 ? 6.969 0.453 -12.436 1.00 97.38 83 GLU A C 1
ATOM 637 O O . GLU A 1 83 ? 6.309 0.005 -13.376 1.00 97.38 83 GLU A O 1
ATOM 642 N N . SER A 1 84 ? 8.284 0.647 -12.562 1.00 98.00 84 SER A N 1
ATOM 643 C CA . SER A 1 84 ? 9.020 0.405 -13.805 1.00 98.00 84 SER A CA 1
ATOM 644 C C . SER A 1 84 ? 8.898 -1.039 -14.296 1.00 98.00 84 SER A C 1
ATOM 646 O O . SER A 1 84 ? 8.978 -1.296 -15.502 1.00 98.00 84 SER A O 1
ATOM 648 N N . MET A 1 85 ? 8.632 -1.988 -13.395 1.00 98.25 85 MET A N 1
ATOM 649 C CA . MET A 1 85 ? 8.481 -3.403 -13.715 1.00 98.25 85 MET A CA 1
ATOM 650 C C . MET A 1 85 ? 7.180 -3.756 -14.436 1.00 98.25 85 MET A C 1
ATOM 652 O O . MET A 1 85 ? 7.050 -4.874 -14.935 1.00 98.25 85 MET A O 1
ATOM 656 N N . ILE A 1 86 ? 6.258 -2.801 -14.595 1.00 98.06 86 ILE A N 1
ATOM 657 C CA . ILE A 1 86 ? 5.156 -2.937 -15.554 1.00 98.06 86 ILE A CA 1
ATOM 658 C C . ILE A 1 86 ? 5.718 -3.165 -16.965 1.00 98.06 86 ILE A C 1
ATOM 660 O O . ILE A 1 86 ? 5.148 -3.943 -17.727 1.00 98.06 86 ILE A O 1
ATOM 664 N N . LYS A 1 87 ? 6.845 -2.523 -17.313 1.00 98.25 87 LYS A N 1
ATOM 665 C CA . LYS A 1 87 ? 7.466 -2.589 -18.651 1.00 98.25 87 LYS A CA 1
ATOM 666 C C . LYS A 1 87 ? 8.907 -3.093 -18.669 1.00 98.25 87 LYS A C 1
ATOM 668 O O . LYS A 1 87 ? 9.437 -3.360 -19.747 1.00 98.25 87 LYS A O 1
ATOM 673 N N . ALA A 1 88 ? 9.543 -3.262 -17.513 1.00 97.50 88 ALA A N 1
ATOM 674 C CA . ALA A 1 88 ? 10.923 -3.721 -17.402 1.00 97.50 88 ALA A CA 1
ATOM 675 C C . ALA A 1 88 ? 11.045 -5.043 -16.617 1.00 97.50 88 ALA A C 1
ATOM 677 O O . ALA A 1 88 ? 10.388 -5.236 -15.600 1.00 97.50 88 ALA A O 1
ATOM 678 N N . PRO A 1 89 ? 11.959 -5.952 -17.002 1.00 97.56 89 PRO A N 1
ATOM 679 C CA . PRO A 1 89 ? 12.155 -7.217 -16.286 1.00 97.56 89 PRO A CA 1
ATOM 680 C C . PRO A 1 89 ? 12.871 -7.067 -14.932 1.00 97.56 89 PRO A C 1
ATOM 682 O O . PRO A 1 89 ? 13.043 -8.063 -14.222 1.00 97.56 89 PRO A O 1
ATOM 685 N N . ARG A 1 90 ? 13.360 -5.862 -14.602 1.00 98.06 90 ARG A N 1
ATOM 686 C CA . ARG A 1 90 ? 14.116 -5.527 -13.386 1.00 98.06 90 ARG A CA 1
ATOM 687 C C . ARG A 1 90 ? 13.753 -4.115 -12.915 1.00 98.06 90 ARG A C 1
ATOM 689 O O . ARG A 1 90 ? 13.607 -3.252 -13.780 1.00 98.06 90 ARG A O 1
ATOM 696 N N . PRO A 1 91 ? 13.688 -3.872 -11.595 1.00 98.31 91 PRO A N 1
ATOM 697 C CA . PRO A 1 91 ? 13.411 -2.547 -11.070 1.00 98.31 91 PRO A CA 1
ATOM 698 C C . PRO A 1 91 ? 14.652 -1.660 -11.135 1.00 98.31 91 PRO A C 1
ATOM 700 O O . PRO A 1 91 ? 15.792 -2.120 -11.292 1.00 98.31 91 PRO A O 1
ATOM 703 N N . THR A 1 92 ? 14.434 -0.368 -10.960 1.00 98.56 92 THR A N 1
ATOM 704 C CA . THR A 1 92 ? 15.499 0.598 -10.718 1.00 98.56 92 THR A CA 1
ATOM 705 C C . THR A 1 92 ? 16.106 0.408 -9.323 1.00 98.56 92 THR A C 1
ATOM 707 O O . THR A 1 92 ? 15.525 -0.209 -8.429 1.00 98.56 92 THR A O 1
ATOM 710 N N . ARG A 1 93 ? 17.295 0.983 -9.100 1.00 98.19 93 ARG A N 1
ATOM 711 C CA . ARG A 1 93 ? 17.903 1.014 -7.756 1.00 98.19 93 ARG A CA 1
ATOM 712 C C . ARG A 1 93 ? 17.074 1.831 -6.762 1.00 98.19 93 ARG A C 1
ATOM 714 O O . ARG A 1 93 ? 17.079 1.507 -5.582 1.00 98.19 93 ARG A O 1
ATOM 721 N N . ALA A 1 94 ? 16.398 2.877 -7.241 1.00 98.06 94 ALA A N 1
ATOM 722 C CA . ALA A 1 94 ? 15.555 3.730 -6.412 1.00 98.06 94 ALA A CA 1
ATOM 723 C C . ALA A 1 94 ? 14.342 2.953 -5.887 1.00 98.06 94 ALA A C 1
ATOM 725 O O . ALA A 1 94 ? 14.121 2.941 -4.686 1.00 98.06 94 ALA A O 1
ATOM 726 N N . GLU A 1 95 ? 13.643 2.224 -6.759 1.00 98.44 95 GLU A N 1
ATOM 727 C CA . GLU A 1 95 ? 12.500 1.379 -6.380 1.00 98.44 95 GLU A CA 1
ATOM 728 C C . GLU A 1 95 ? 12.905 0.264 -5.412 1.00 98.44 95 GLU A C 1
ATOM 730 O O . GLU A 1 95 ? 12.282 0.084 -4.373 1.00 98.44 95 GLU A O 1
ATOM 735 N N . ALA A 1 96 ? 14.011 -0.440 -5.682 1.00 98.25 96 ALA A N 1
ATOM 736 C CA . ALA A 1 96 ? 14.511 -1.453 -4.752 1.00 98.25 96 ALA A CA 1
ATOM 737 C C . ALA A 1 96 ? 14.852 -0.856 -3.371 1.00 98.25 96 ALA A C 1
ATOM 739 O O . ALA A 1 96 ? 14.563 -1.463 -2.343 1.00 98.25 96 ALA A O 1
ATOM 740 N N . SER A 1 97 ? 15.439 0.345 -3.330 1.00 98.25 97 SER A N 1
ATOM 741 C CA . SER A 1 97 ? 15.697 1.039 -2.065 1.00 98.25 97 SER A CA 1
ATOM 742 C C . SER A 1 97 ? 14.414 1.507 -1.380 1.00 98.25 97 SER A C 1
ATOM 744 O O . SER A 1 97 ? 14.375 1.539 -0.154 1.00 98.25 97 SER A O 1
ATOM 746 N N . ASP A 1 98 ? 1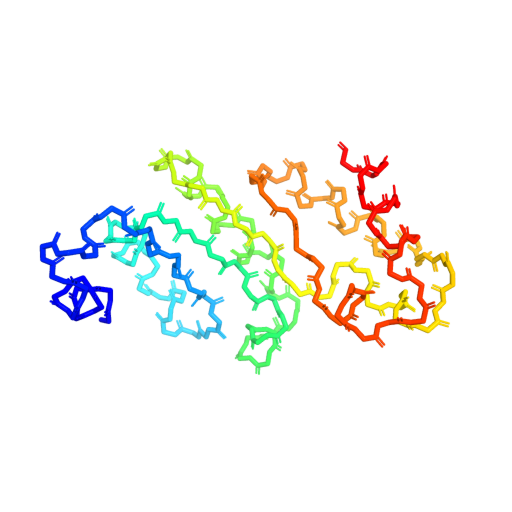3.394 1.899 -2.136 1.00 98.25 98 ASP A N 1
ATOM 747 C CA . ASP A 1 98 ? 12.103 2.339 -1.611 1.00 98.25 98 ASP A CA 1
ATOM 748 C C . ASP A 1 98 ? 11.359 1.186 -0.922 1.00 98.25 98 ASP A C 1
ATOM 750 O O . ASP A 1 98 ? 10.954 1.320 0.233 1.00 98.25 98 ASP A O 1
ATOM 754 N N . VAL A 1 99 ? 11.312 0.007 -1.558 1.00 98.50 99 VAL A N 1
ATOM 755 C CA . VAL A 1 99 ? 10.782 -1.216 -0.932 1.00 98.50 99 VAL A CA 1
ATOM 756 C C . VAL A 1 99 ? 11.529 -1.547 0.362 1.00 98.50 99 VAL A C 1
ATOM 758 O O . VAL A 1 99 ? 10.898 -1.766 1.395 1.00 98.50 99 VAL A O 1
ATOM 761 N N . ALA A 1 100 ? 12.866 -1.535 0.337 1.00 98.56 100 ALA A N 1
ATOM 762 C CA . ALA A 1 100 ? 13.670 -1.817 1.526 1.00 98.56 100 ALA A CA 1
ATOM 763 C C . ALA A 1 100 ? 13.400 -0.810 2.658 1.00 98.56 100 ALA A C 1
ATOM 765 O O . ALA A 1 100 ? 13.276 -1.197 3.817 1.00 98.56 100 ALA A O 1
ATOM 766 N N . ASN A 1 101 ? 13.260 0.479 2.335 1.00 98.56 101 ASN A N 1
ATOM 767 C CA . ASN A 1 101 ? 12.940 1.505 3.327 1.00 98.56 101 ASN A CA 1
ATOM 768 C C . ASN A 1 101 ? 11.546 1.311 3.933 1.00 98.56 101 ASN A C 1
ATOM 770 O O . ASN A 1 101 ? 11.398 1.503 5.133 1.00 98.56 101 ASN A O 1
ATOM 774 N N . ALA A 1 102 ? 10.546 0.891 3.152 1.00 98.56 102 ALA A N 1
ATOM 775 C CA . ALA A 1 102 ? 9.222 0.575 3.689 1.00 98.56 102 ALA A CA 1
ATOM 776 C C . ALA A 1 102 ? 9.270 -0.580 4.708 1.00 98.56 102 ALA A C 1
ATOM 778 O O . ALA A 1 102 ? 8.597 -0.521 5.736 1.00 98.56 102 ALA A O 1
ATOM 779 N N . VAL A 1 103 ? 10.096 -1.602 4.452 1.00 98.62 103 VAL A N 1
ATOM 780 C CA . VAL A 1 103 ? 10.330 -2.712 5.393 1.00 98.62 103 VAL A CA 1
ATOM 781 C C . VAL A 1 103 ? 11.041 -2.221 6.655 1.00 98.62 103 VAL A C 1
ATOM 783 O O . VAL A 1 103 ? 10.614 -2.544 7.759 1.00 98.62 103 VAL A O 1
ATOM 786 N N . ILE A 1 104 ? 12.083 -1.395 6.513 1.00 98.62 104 ILE A N 1
ATOM 787 C CA . ILE A 1 104 ? 12.822 -0.812 7.649 1.00 98.62 104 ILE A CA 1
ATOM 788 C C . ILE A 1 104 ? 11.930 0.103 8.498 1.00 98.62 104 ILE A C 1
ATOM 790 O O . ILE A 1 104 ? 12.058 0.110 9.720 1.00 98.62 104 ILE A O 1
ATOM 794 N N . ASP A 1 105 ? 11.010 0.838 7.870 1.00 98.56 105 ASP A N 1
ATOM 795 C CA . ASP A 1 105 ? 10.011 1.657 8.565 1.00 98.56 105 ASP A CA 1
ATOM 796 C C . ASP A 1 105 ? 9.053 0.806 9.414 1.00 98.56 105 ASP A C 1
ATOM 798 O O . ASP A 1 105 ? 8.410 1.327 10.323 1.00 98.56 105 ASP A O 1
ATOM 802 N N . GLY A 1 106 ? 8.998 -0.503 9.158 1.00 98.62 106 GLY A N 1
ATOM 803 C CA . GLY A 1 106 ? 8.194 -1.460 9.902 1.00 98.62 106 GLY A CA 1
ATOM 804 C C . GLY A 1 106 ? 6.817 -1.674 9.291 1.00 98.62 106 GLY A C 1
ATOM 805 O O . GLY A 1 106 ? 5.862 -1.830 10.038 1.00 98.62 106 GLY A O 1
ATOM 806 N N . THR A 1 107 ? 6.689 -1.635 7.961 1.00 98.75 107 THR A N 1
ATOM 807 C CA . THR A 1 107 ? 5.426 -2.003 7.307 1.00 98.75 107 THR A CA 1
ATOM 808 C C . THR A 1 107 ? 5.160 -3.508 7.420 1.00 98.75 107 THR A C 1
ATOM 810 O O . THR A 1 107 ? 6.075 -4.308 7.219 1.00 98.75 107 THR A O 1
ATOM 813 N N . ASP A 1 108 ? 3.919 -3.917 7.698 1.00 98.81 108 ASP A N 1
ATOM 814 C CA . ASP A 1 108 ? 3.553 -5.341 7.743 1.00 98.81 108 ASP A CA 1
ATOM 815 C C . ASP A 1 108 ? 3.428 -5.946 6.342 1.00 98.81 108 ASP A C 1
ATOM 817 O O . ASP A 1 108 ? 3.593 -7.151 6.150 1.00 98.81 108 ASP A O 1
ATOM 821 N N . CYS A 1 109 ? 3.072 -5.121 5.356 1.00 98.62 109 CYS A N 1
ATOM 822 C CA . CYS A 1 109 ? 2.795 -5.552 3.994 1.00 98.62 109 CYS A CA 1
ATOM 823 C C . CYS A 1 109 ? 3.294 -4.537 2.966 1.00 98.62 109 CYS A C 1
ATOM 825 O O . CYS A 1 109 ? 3.093 -3.330 3.085 1.00 98.62 109 CYS A O 1
ATOM 827 N N . VAL A 1 110 ? 3.847 -5.059 1.877 1.00 98.44 110 VAL A N 1
ATOM 828 C CA . VAL A 1 110 ? 4.163 -4.306 0.660 1.00 98.44 110 VAL A CA 1
ATOM 829 C C . VAL A 1 110 ? 3.225 -4.745 -0.460 1.00 98.44 110 VAL A C 1
ATOM 831 O O . VAL A 1 110 ? 2.895 -5.926 -0.571 1.00 98.44 110 VAL A O 1
ATOM 834 N N . MET A 1 111 ? 2.766 -3.803 -1.284 1.00 98.44 111 MET A N 1
ATOM 835 C CA . MET A 1 111 ? 1.752 -4.075 -2.308 1.00 98.44 111 MET A CA 1
ATOM 836 C C . MET A 1 111 ? 2.279 -3.837 -3.725 1.00 98.44 111 MET A C 1
ATOM 838 O O . MET A 1 111 ? 2.856 -2.791 -4.014 1.00 98.44 111 MET A O 1
ATOM 842 N N . LEU A 1 112 ? 1.997 -4.783 -4.625 1.00 98.06 112 LEU A N 1
ATOM 843 C CA . LEU A 1 112 ? 2.100 -4.601 -6.076 1.00 98.06 112 LEU A CA 1
ATOM 844 C C . LEU A 1 112 ? 0.723 -4.250 -6.639 1.00 98.06 112 LEU A C 1
ATOM 846 O O . LEU A 1 112 ? -0.274 -4.850 -6.241 1.00 98.06 112 LEU A O 1
ATOM 850 N N . SER A 1 113 ? 0.683 -3.286 -7.553 1.00 96.31 113 SER A N 1
ATOM 851 C CA . SER A 1 113 ? -0.528 -2.782 -8.202 1.00 96.31 113 SER A CA 1
ATOM 852 C C . SER A 1 113 ? -0.547 -3.203 -9.676 1.00 96.31 113 SER A C 1
ATOM 854 O O . SER A 1 113 ? -0.886 -4.345 -9.990 1.00 96.31 113 SER A O 1
ATOM 856 N N . GLY A 1 114 ? -0.156 -2.312 -10.595 1.00 96.75 114 GLY A N 1
ATOM 857 C CA . GLY A 1 114 ? -0.085 -2.626 -12.023 1.00 96.75 114 GLY A CA 1
ATOM 858 C C . GLY A 1 114 ? 0.956 -3.701 -12.331 1.00 96.75 114 GLY A C 1
ATOM 859 O O . GLY A 1 114 ? 0.755 -4.526 -13.219 1.00 96.75 114 GLY A O 1
ATOM 860 N N . GLU A 1 115 ? 2.030 -3.769 -11.542 1.00 98.31 115 GLU A N 1
ATOM 861 C CA . GLU A 1 115 ? 3.138 -4.701 -11.745 1.00 98.31 115 GLU A CA 1
ATOM 862 C C . GLU A 1 115 ? 2.673 -6.164 -11.806 1.00 98.31 115 GLU A C 1
ATOM 864 O O . GLU A 1 115 ? 3.179 -6.936 -12.618 1.00 98.31 115 GLU A O 1
ATOM 869 N N . SER A 1 116 ? 1.703 -6.545 -10.966 1.00 97.38 116 SER A N 1
ATOM 870 C CA . SER A 1 116 ? 1.137 -7.898 -10.914 1.00 97.38 116 SER A CA 1
ATOM 871 C C . SER A 1 116 ? -0.165 -8.039 -11.707 1.00 97.38 116 SER A C 1
ATOM 873 O O . SER A 1 116 ? -0.432 -9.118 -12.234 1.00 97.38 116 SER A O 1
ATOM 875 N N . ALA A 1 117 ? -0.972 -6.975 -11.802 1.00 97.12 117 ALA A N 1
ATOM 876 C CA . ALA A 1 117 ? -2.292 -7.022 -12.426 1.00 97.12 117 ALA A CA 1
ATOM 877 C C . ALA A 1 117 ? -2.247 -6.984 -13.963 1.00 97.12 117 ALA A C 1
ATOM 879 O O . ALA A 1 117 ? -3.016 -7.689 -14.616 1.00 97.12 117 ALA A O 1
ATOM 880 N N . ASN A 1 118 ? -1.383 -6.149 -14.547 1.00 95.44 118 ASN A N 1
ATOM 881 C CA . ASN A 1 118 ? -1.316 -5.935 -15.998 1.00 95.44 118 ASN A CA 1
ATOM 882 C C . ASN A 1 118 ? 0.106 -5.678 -16.536 1.00 95.44 118 ASN A C 1
ATOM 884 O O . ASN A 1 118 ? 0.254 -5.255 -17.685 1.00 95.44 118 ASN A O 1
ATOM 888 N N . GLY A 1 119 ? 1.138 -5.915 -15.724 1.00 96.88 119 GLY A N 1
ATOM 889 C CA . GLY A 1 119 ? 2.536 -5.771 -16.113 1.00 96.88 119 GLY A CA 1
ATOM 890 C C . GLY A 1 119 ? 3.018 -6.874 -17.055 1.00 96.88 119 GLY A C 1
ATOM 891 O O . GLY A 1 119 ? 2.502 -7.990 -17.060 1.00 96.88 119 GLY A O 1
ATOM 892 N N . ASP A 1 120 ? 4.064 -6.573 -17.821 1.00 98.50 120 ASP A N 1
ATOM 893 C CA . ASP A 1 120 ? 4.696 -7.518 -18.747 1.00 98.50 120 ASP A CA 1
ATOM 894 C C . ASP A 1 120 ? 5.544 -8.575 -17.988 1.00 98.50 120 ASP A C 1
ATOM 896 O O . ASP A 1 120 ? 5.873 -9.628 -18.538 1.00 98.50 120 ASP A O 1
ATOM 900 N N . TYR A 1 121 ? 5.885 -8.320 -16.712 1.00 98.25 121 TYR A N 1
ATOM 901 C CA . TYR A 1 121 ? 6.771 -9.159 -15.884 1.00 98.25 121 TYR A CA 1
ATOM 902 C C . TYR A 1 121 ? 6.245 -9.430 -14.450 1.00 98.25 121 TYR A C 1
ATOM 904 O O . TYR A 1 121 ? 6.984 -9.239 -13.476 1.00 98.25 121 TYR A O 1
ATOM 912 N N . PRO A 1 122 ? 5.008 -9.933 -14.271 1.00 98.12 122 PRO A N 1
ATOM 913 C CA . PRO A 1 122 ? 4.363 -10.032 -12.956 1.00 98.12 122 PRO A CA 1
ATOM 914 C C . PRO A 1 122 ? 5.070 -11.009 -12.005 1.00 98.12 122 PRO A C 1
ATOM 916 O O . PRO A 1 122 ? 5.232 -10.730 -10.818 1.00 98.12 122 PRO A O 1
ATOM 919 N N . ILE A 1 123 ? 5.570 -12.137 -12.527 1.00 98.44 123 ILE A N 1
ATOM 920 C CA . ILE A 1 123 ? 6.326 -13.120 -11.733 1.00 98.44 123 ILE A CA 1
ATOM 921 C C . ILE A 1 123 ? 7.653 -12.516 -11.255 1.00 98.44 123 ILE A C 1
ATOM 923 O O . ILE A 1 123 ? 8.038 -12.707 -10.100 1.00 98.44 123 ILE A O 1
ATOM 927 N N . ASN A 1 124 ? 8.349 -11.764 -12.114 1.00 98.50 124 ASN A N 1
ATOM 928 C CA . ASN A 1 124 ? 9.603 -11.109 -11.748 1.00 98.50 124 ASN A CA 1
ATOM 929 C C . ASN A 1 124 ? 9.376 -10.061 -10.658 1.00 98.50 124 ASN A C 1
ATOM 931 O O . ASN A 1 124 ? 10.180 -10.007 -9.731 1.00 98.50 124 ASN A O 1
ATOM 935 N N . ALA A 1 125 ? 8.302 -9.269 -10.760 1.00 98.56 125 ALA A N 1
ATOM 936 C CA . ALA A 1 125 ? 7.951 -8.246 -9.778 1.00 98.56 125 ALA A CA 1
ATOM 937 C C . ALA A 1 125 ? 7.731 -8.855 -8.386 1.00 98.56 125 ALA A C 1
ATOM 939 O O . ALA A 1 125 ? 8.379 -8.443 -7.427 1.00 98.56 125 ALA A O 1
ATOM 940 N N . VAL A 1 126 ? 6.915 -9.911 -8.279 1.00 98.44 126 VAL A N 1
ATOM 941 C CA . VAL A 1 126 ? 6.710 -10.629 -7.005 1.00 98.44 126 VAL A CA 1
ATOM 942 C C . VAL A 1 126 ? 8.019 -11.252 -6.503 1.00 98.44 126 VAL A C 1
ATOM 944 O O . VAL A 1 126 ? 8.345 -11.156 -5.322 1.00 98.44 126 VAL A O 1
ATOM 947 N N . THR A 1 127 ? 8.804 -11.854 -7.403 1.00 98.62 127 THR A N 1
ATOM 948 C CA . THR A 1 127 ? 10.069 -12.517 -7.045 1.00 98.62 127 THR A CA 1
ATOM 949 C C . THR A 1 127 ? 11.097 -11.538 -6.488 1.00 98.62 127 THR A C 1
ATOM 951 O O . THR A 1 127 ? 11.793 -11.873 -5.533 1.00 98.62 127 THR A O 1
ATOM 954 N N . ILE A 1 128 ? 11.256 -10.357 -7.095 1.00 98.50 128 ILE A N 1
ATOM 955 C CA . ILE A 1 128 ? 12.227 -9.372 -6.610 1.00 98.50 128 ILE A CA 1
ATOM 956 C C . ILE A 1 128 ? 11.715 -8.645 -5.369 1.00 98.50 128 ILE A C 1
ATOM 958 O O . ILE A 1 128 ? 12.519 -8.427 -4.472 1.00 98.50 128 ILE A O 1
ATOM 962 N N . MET A 1 129 ? 10.408 -8.363 -5.268 1.00 98.50 129 MET A N 1
ATOM 963 C CA . MET A 1 129 ? 9.795 -7.825 -4.048 1.00 98.50 129 MET A CA 1
ATOM 964 C C . MET A 1 129 ? 10.158 -8.707 -2.845 1.00 98.50 129 MET A C 1
ATOM 966 O O . MET A 1 129 ? 10.775 -8.230 -1.900 1.00 98.50 129 MET A O 1
ATOM 970 N N . GLY A 1 130 ? 9.916 -10.020 -2.941 1.00 98.38 130 GLY A N 1
ATOM 971 C CA . GLY A 1 130 ? 10.256 -10.971 -1.876 1.00 98.38 130 GLY A CA 1
ATOM 972 C C . GLY A 1 130 ? 11.755 -11.199 -1.638 1.00 98.38 130 GLY A C 1
ATOM 973 O O . GLY A 1 130 ? 12.105 -11.836 -0.656 1.00 98.38 130 GLY A O 1
ATOM 974 N N . LYS A 1 131 ? 12.646 -10.729 -2.523 1.00 98.38 131 LYS A N 1
ATOM 975 C CA . LYS A 1 131 ? 14.106 -10.743 -2.299 1.00 98.38 131 LYS A CA 1
ATOM 976 C C . LYS A 1 131 ? 14.620 -9.472 -1.626 1.00 98.38 131 LYS A C 1
ATOM 978 O O . LYS A 1 131 ? 15.742 -9.484 -1.128 1.00 98.38 131 LYS A O 1
ATOM 983 N N . VAL A 1 132 ? 13.885 -8.369 -1.753 1.00 98.25 132 VAL A N 1
ATOM 984 C CA . VAL A 1 132 ? 14.245 -7.075 -1.162 1.00 98.25 132 VAL A CA 1
ATOM 985 C C . VAL A 1 132 ? 13.744 -6.983 0.278 1.00 98.25 132 VAL A C 1
ATOM 987 O O . VAL A 1 132 ? 14.436 -6.383 1.099 1.00 98.25 132 VAL A O 1
ATOM 990 N N . CYS A 1 133 ? 12.575 -7.568 0.563 1.00 96.81 133 CYS A N 1
ATOM 991 C CA . CYS A 1 133 ? 12.093 -7.813 1.923 1.00 96.81 133 CYS A CA 1
ATOM 992 C C . CYS A 1 133 ? 13.036 -8.739 2.699 1.00 96.81 133 CYS A C 1
ATOM 994 O O . CYS A 1 133 ? 13.251 -8.452 3.896 1.00 96.81 133 CYS A O 1
#

Radius of gyration: 15.59 Å; Cα contacts (8 Å, |Δi|>4): 218; chains: 1; bounding box: 42×31×37 Å

Organism: NCBI:txid141414

Mean predicted aligned error: 2.29 Å

Nearest PDB structures (foldseek):
  8hmr-a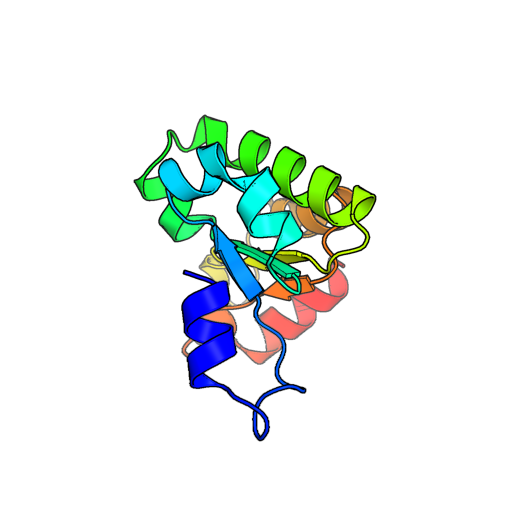ssembly1_A  TM=9.985E-01  e=1.347E-18  Homo sapiens
  8hmr-assembly1_B  TM=9.987E-01  e=2.185E-18  Homo sapiens
  4jpg-assembly1_D  TM=9.978E-01  e=2.322E-18  Homo sapiens
  8hmr-assembly1_C  TM=9.998E-01  e=2.783E-18  Homo sapiens
  5x1w-assembly1_B  TM=9.965E-01  e=2.783E-18  Homo sapiens